Protein AF-A0A6A6AVE8-F1 (afdb_monomer)

Organism: NCBI:txid1176127

Foldseek 3Di:
DVVLVLCQPQQCPPDPDPPPDDSDDDDPVRVVVVVPDDPLFDPPPPDDPVVRVVVSCVVVVVVQAQFKWKWWPVPVQRDTQPPPRDRYVQVVQVSVVHHRPDCVLVSCQSNVAADVNTMGMDSDDDDSVRD

pLDDT: mean 78.28, std 12.57, range [53.81, 93.38]

Nearest PDB structures (foldseek):
  6i9r-assembly1_I  TM=2.071E-01  e=6.201E+00  Homo sapiens

Solvent-accessible surface area (backbone atoms only — not comparable to full-atom values): 8162 Å² total; per-residue (Å²): 107,71,63,48,56,49,46,51,62,64,70,56,70,81,57,90,65,88,72,93,70,75,72,70,74,80,52,70,71,56,53,52,56,60,72,68,48,80,69,89,59,73,84,84,71,77,66,56,70,69,55,49,52,48,53,42,39,52,75,74,42,71,77,74,55,49,52,36,35,40,29,31,62,80,43,94,80,54,41,68,41,90,76,52,68,19,66,34,65,43,59,50,27,48,78,71,78,39,62,69,79,64,61,58,65,64,54,30,42,76,65,73,44,48,52,95,78,36,37,39,49,32,78,57,88,78,58,92,89,75,119

Secondary structure (DSSP, 8-state):
-HHHHHIIIIISTT--S--SS---PPPHHHHHHHHTSPPSS-GGG---HHHHHHHHHHHTTTTS---BEEEESSSTT-PBPTTPSBSSHHHHHHHTTPPTT-SHHHHHHHHTPPBTTTEEEESSPPPTT--

Radius of gyration: 18.9 Å; Cα contacts (8 Å, |Δi|>4): 134; chains: 1; bounding box: 41×34×49 Å

Structure (mmCIF, N/CA/C/O backbone):
data_AF-A0A6A6AVE8-F1
#
_entry.id   AF-A0A6A6AVE8-F1
#
loop_
_atom_site.group_PDB
_atom_site.id
_atom_site.type_symbol
_atom_site.label_atom_id
_atom_site.label_alt_id
_atom_site.label_comp_id
_atom_site.label_asym_id
_atom_site.label_entity_id
_atom_site.label_seq_id
_atom_site.pdbx_PDB_ins_code
_atom_site.Cartn_x
_atom_site.Cartn_y
_atom_site.Cartn_z
_atom_site.occupancy
_atom_site.B_iso_or_equiv
_atom_site.auth_seq_id
_atom_site.auth_comp_id
_atom_site.auth_asym_id
_atom_site.auth_atom_id
_atom_site.pdbx_PDB_model_num
ATOM 1 N N . MET A 1 1 ? 4.176 15.157 -8.738 1.00 53.81 1 MET A N 1
ATOM 2 C CA . MET A 1 1 ? 4.100 14.565 -10.095 1.00 53.81 1 MET A CA 1
ATOM 3 C C . MET A 1 1 ? 3.479 13.162 -10.095 1.00 53.81 1 MET A C 1
ATOM 5 O O . MET A 1 1 ? 2.294 13.073 -10.373 1.00 53.81 1 MET A O 1
ATOM 9 N N . VAL A 1 2 ? 4.178 12.090 -9.677 1.00 55.00 2 VAL A N 1
ATOM 10 C CA . VAL A 1 2 ? 3.573 10.739 -9.493 1.00 55.00 2 VAL A CA 1
ATOM 11 C C . VAL A 1 2 ? 2.396 10.775 -8.511 1.00 55.00 2 VAL A C 1
ATOM 13 O O . VAL A 1 2 ? 1.378 10.119 -8.716 1.00 55.00 2 VAL A O 1
ATOM 16 N N . LEU A 1 3 ? 2.507 11.624 -7.483 1.00 55.88 3 LEU A N 1
ATOM 17 C CA . LEU A 1 3 ? 1.434 11.875 -6.526 1.00 55.88 3 LEU A CA 1
ATOM 18 C C . LEU A 1 3 ? 0.148 12.394 -7.195 1.00 55.88 3 LEU A C 1
ATOM 20 O O . LEU A 1 3 ? -0.922 11.957 -6.808 1.00 55.88 3 LEU A O 1
ATOM 24 N N . HIS A 1 4 ? 0.227 13.267 -8.210 1.00 60.12 4 HIS A N 1
ATOM 25 C CA . HIS A 1 4 ? -0.965 13.831 -8.871 1.00 60.12 4 HIS A CA 1
ATOM 26 C C . HIS A 1 4 ? -1.700 12.769 -9.693 1.00 60.12 4 HIS A C 1
ATOM 28 O O . HIS A 1 4 ? -2.920 12.659 -9.599 1.00 60.12 4 HIS A O 1
ATOM 34 N N . ILE A 1 5 ? -0.953 11.928 -10.419 1.00 62.34 5 ILE A N 1
ATOM 35 C CA . ILE A 1 5 ? -1.521 10.792 -11.157 1.00 62.34 5 ILE A CA 1
ATOM 36 C C . ILE A 1 5 ? -2.178 9.810 -10.179 1.00 62.34 5 ILE A C 1
ATOM 38 O O . ILE A 1 5 ? -3.340 9.457 -10.357 1.00 62.34 5 ILE A O 1
ATOM 42 N N . SER A 1 6 ? -1.475 9.431 -9.104 1.00 61.38 6 SER A N 1
ATOM 43 C CA . SER A 1 6 ? -2.004 8.525 -8.073 1.00 61.38 6 SER A CA 1
ATOM 44 C C . SER A 1 6 ? -3.256 9.083 -7.383 1.00 61.38 6 SER A C 1
ATOM 46 O O . SER A 1 6 ? -4.237 8.360 -7.193 1.00 61.38 6 SER A O 1
ATOM 48 N N . LEU A 1 7 ? -3.260 10.377 -7.044 1.00 61.06 7 LEU A N 1
ATOM 49 C CA . LEU A 1 7 ? -4.414 11.056 -6.452 1.00 61.06 7 LEU A CA 1
ATOM 50 C C . LEU A 1 7 ? -5.612 11.041 -7.409 1.00 61.06 7 LEU A C 1
ATOM 52 O O . LEU A 1 7 ? -6.712 10.686 -6.988 1.00 61.06 7 LEU A O 1
ATOM 56 N N . GLY A 1 8 ? -5.395 11.339 -8.692 1.00 61.44 8 GLY A N 1
ATOM 57 C CA . GLY A 1 8 ? -6.431 11.278 -9.722 1.00 61.44 8 GLY A CA 1
ATOM 58 C C . GLY A 1 8 ? -7.035 9.881 -9.895 1.00 61.44 8 GLY A C 1
ATOM 59 O O . GLY A 1 8 ? -8.254 9.744 -9.970 1.00 61.44 8 GLY A O 1
ATOM 60 N N . THR A 1 9 ? -6.209 8.829 -9.905 1.00 63.69 9 THR A N 1
ATOM 61 C CA . THR A 1 9 ? -6.669 7.457 -10.182 1.00 63.69 9 THR A CA 1
ATOM 62 C C . THR A 1 9 ? -7.215 6.708 -8.969 1.00 63.69 9 THR A C 1
ATOM 64 O O . THR A 1 9 ? -8.079 5.850 -9.144 1.00 63.69 9 THR A O 1
ATOM 67 N N . ASN A 1 10 ? -6.715 6.973 -7.756 1.00 60.62 10 ASN A N 1
ATOM 68 C CA . ASN A 1 10 ? -7.048 6.179 -6.564 1.00 60.62 10 ASN A CA 1
ATOM 69 C C . ASN A 1 10 ? -8.002 6.896 -5.601 1.00 60.62 10 ASN A C 1
ATOM 71 O O . ASN A 1 10 ? -8.882 6.250 -5.033 1.00 60.62 10 ASN A O 1
ATOM 75 N N . LYS A 1 11 ? -7.870 8.218 -5.427 1.00 57.66 11 LYS A N 1
ATOM 76 C CA . LYS A 1 11 ? -8.624 8.967 -4.404 1.00 57.66 11 LYS A CA 1
ATOM 77 C C . LYS A 1 11 ? -10.070 9.249 -4.817 1.00 57.66 11 LYS A C 1
ATOM 79 O O . LYS A 1 11 ? -10.959 9.238 -3.970 1.00 57.66 11 LYS A O 1
ATOM 84 N N . TYR A 1 12 ? -10.310 9.450 -6.113 1.00 60.78 12 TYR A N 1
ATOM 85 C CA . TYR A 1 12 ? -11.604 9.899 -6.645 1.00 60.78 12 TYR A CA 1
ATOM 86 C C . TYR A 1 12 ? -12.382 8.826 -7.418 1.00 60.78 12 TYR A C 1
ATOM 88 O O . TYR A 1 12 ? -13.513 9.047 -7.833 1.00 60.78 12 TYR A O 1
ATOM 96 N N . ARG A 1 13 ? -11.819 7.622 -7.571 1.00 56.88 13 ARG A N 1
ATOM 97 C CA . ARG A 1 13 ? -12.434 6.528 -8.346 1.00 56.88 13 ARG A CA 1
ATOM 98 C C . ARG A 1 13 ? -13.718 5.959 -7.730 1.00 56.88 13 ARG A C 1
ATOM 100 O O . ARG A 1 13 ? -14.486 5.313 -8.432 1.00 56.88 13 ARG A O 1
ATOM 107 N N . TYR A 1 14 ? -13.947 6.190 -6.437 1.00 55.03 14 TYR A N 1
ATOM 108 C CA . TYR A 1 14 ? -15.088 5.650 -5.683 1.00 55.03 14 TYR A CA 1
ATOM 109 C C . TYR A 1 14 ? -15.917 6.734 -4.974 1.00 55.03 14 TYR A C 1
ATOM 111 O O . TYR A 1 14 ? -16.646 6.429 -4.032 1.00 55.03 14 TYR A O 1
ATOM 119 N N . THR A 1 15 ? -15.789 8.006 -5.362 1.00 58.69 15 THR A N 1
ATOM 120 C CA . THR A 1 15 ? -16.576 9.090 -4.757 1.00 58.69 15 THR A CA 1
ATOM 121 C C . THR A 1 15 ? -17.910 9.244 -5.486 1.00 58.69 15 THR A C 1
ATOM 123 O O . THR A 1 15 ? -17.924 9.475 -6.690 1.00 58.69 15 THR A O 1
ATOM 126 N N . SER A 1 16 ? -19.029 9.132 -4.764 1.00 55.34 16 SER A N 1
ATOM 127 C CA . SER A 1 16 ? -20.387 9.341 -5.300 1.00 55.34 16 SER A CA 1
ATOM 128 C C . SER A 1 16 ? -20.784 10.818 -5.397 1.00 55.34 16 SER A C 1
ATOM 130 O O . SER A 1 16 ? -21.780 11.157 -6.030 1.00 55.34 16 SER A O 1
ATOM 132 N N . THR A 1 17 ? -20.022 11.704 -4.759 1.00 57.81 17 THR A N 1
ATOM 133 C CA . THR A 1 17 ? -20.236 13.150 -4.783 1.00 57.81 17 THR A CA 1
ATOM 134 C C . THR A 1 17 ? -19.621 13.729 -6.056 1.00 57.81 17 THR A C 1
ATOM 136 O O . THR A 1 17 ? -18.450 13.472 -6.335 1.00 57.81 17 THR A O 1
ATOM 139 N N . LYS A 1 18 ? -20.379 14.513 -6.835 1.00 56.16 18 LYS A N 1
ATOM 140 C CA . LYS A 1 18 ? -19.830 15.285 -7.962 1.00 56.16 18 LYS A CA 1
ATOM 141 C C . LYS A 1 18 ? -18.789 16.265 -7.419 1.00 56.16 18 LYS A C 1
ATOM 143 O O . LYS A 1 18 ? -19.142 17.227 -6.747 1.00 56.16 18 LYS A O 1
ATOM 148 N N . ILE A 1 19 ? -17.513 16.005 -7.684 1.00 60.00 19 ILE A N 1
ATOM 149 C CA . ILE A 1 19 ? -16.431 16.927 -7.337 1.00 60.00 19 ILE A CA 1
ATOM 150 C C . ILE A 1 19 ? -16.295 17.902 -8.502 1.00 60.00 19 ILE A C 1
ATOM 152 O O . ILE A 1 19 ? -15.668 17.606 -9.519 1.00 60.00 19 ILE A O 1
ATOM 156 N N . GLU A 1 20 ? -16.936 19.057 -8.363 1.00 55.53 20 GLU A N 1
ATOM 157 C CA . GLU A 1 20 ? -16.709 20.220 -9.216 1.00 55.53 20 GLU A CA 1
ATOM 158 C C . GLU A 1 20 ? -15.352 20.830 -8.855 1.00 55.53 20 GLU A C 1
ATOM 160 O O . GLU A 1 20 ? -15.259 21.718 -8.021 1.00 55.53 20 GLU A O 1
ATOM 165 N N . ASN A 1 21 ? -14.286 20.234 -9.388 1.00 55.66 21 ASN A N 1
ATOM 166 C CA . ASN A 1 21 ? -13.012 20.847 -9.768 1.00 55.66 21 ASN A CA 1
ATOM 167 C C . ASN A 1 21 ? -12.058 19.710 -10.128 1.00 55.66 21 ASN A C 1
ATOM 169 O O . ASN A 1 21 ? -11.687 18.869 -9.309 1.00 55.66 21 ASN A O 1
ATOM 173 N N . LYS A 1 22 ? -11.796 19.649 -11.432 1.00 58.22 22 LYS A N 1
ATOM 174 C CA . LYS A 1 22 ? -11.176 18.550 -12.160 1.00 58.22 22 LYS A CA 1
ATOM 175 C C . LYS A 1 22 ? -9.838 18.164 -11.549 1.00 58.22 22 LYS A C 1
ATOM 177 O O . LYS A 1 22 ? -9.012 19.015 -11.250 1.00 58.22 22 LYS A O 1
ATOM 182 N N . ILE A 1 23 ? -9.623 16.855 -11.478 1.00 61.06 23 ILE A N 1
ATOM 183 C CA . ILE A 1 23 ? -8.302 16.232 -11.421 1.00 61.06 23 ILE A CA 1
ATOM 184 C C . ILE A 1 23 ? -7.376 17.009 -12.367 1.00 61.06 23 ILE A C 1
ATOM 186 O O . ILE A 1 23 ? -7.600 17.012 -13.579 1.00 61.06 23 ILE A O 1
ATOM 190 N N . GLU A 1 24 ? -6.382 17.701 -11.815 1.00 66.19 24 GLU A N 1
ATOM 191 C CA . GLU A 1 24 ? -5.382 18.392 -12.621 1.00 66.19 24 GLU A CA 1
ATOM 192 C C . GLU A 1 24 ? -4.571 17.339 -13.374 1.00 66.19 24 GLU A C 1
ATOM 194 O O . GLU A 1 24 ? -3.882 16.505 -12.775 1.00 66.19 24 GLU A O 1
ATOM 199 N N . LEU A 1 25 ? -4.694 17.345 -14.701 1.00 68.25 25 LEU A N 1
ATOM 200 C CA . LEU A 1 25 ? -3.859 16.509 -15.547 1.00 68.25 25 LEU A CA 1
ATOM 201 C C . LEU A 1 25 ? -2.398 16.965 -15.405 1.00 68.25 25 LEU A C 1
ATOM 203 O O . LEU A 1 25 ? -2.135 18.163 -15.272 1.00 68.25 25 LEU A O 1
ATOM 207 N N . PRO A 1 26 ? -1.433 16.033 -15.416 1.00 72.75 26 PRO A N 1
ATOM 208 C CA . PRO A 1 26 ? -0.024 16.400 -15.390 1.00 72.75 26 PRO A CA 1
ATOM 209 C C . PRO A 1 26 ? 0.331 17.242 -16.624 1.00 72.75 26 PRO A C 1
ATOM 211 O O . PRO A 1 26 ? -0.148 16.969 -17.723 1.00 72.75 26 PRO A O 1
ATOM 214 N N . SER A 1 27 ? 1.188 18.251 -16.444 1.00 81.69 27 SER A N 1
ATOM 215 C CA . SER A 1 27 ? 1.705 19.064 -17.550 1.00 81.69 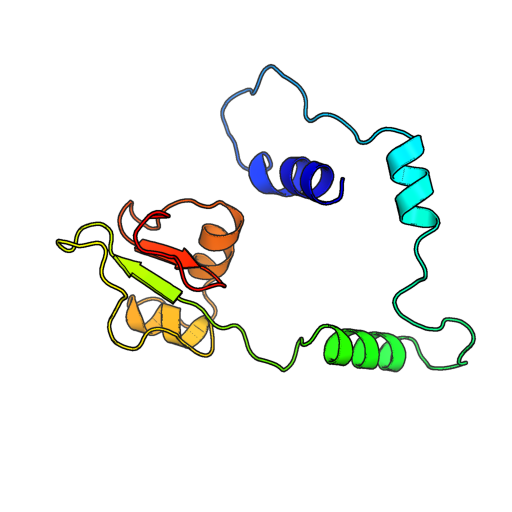27 SER A CA 1
ATOM 216 C C . SER A 1 27 ? 2.568 18.235 -18.508 1.00 81.69 27 SER A C 1
ATOM 218 O O . SER A 1 27 ? 3.181 17.247 -18.098 1.00 81.69 27 SER A O 1
ATOM 220 N N . GLU A 1 28 ? 2.684 18.659 -19.768 1.00 84.00 28 GLU A N 1
ATOM 221 C CA . GLU A 1 28 ? 3.543 17.982 -20.756 1.00 84.00 28 GLU A CA 1
ATOM 222 C C . GLU A 1 28 ? 5.005 17.893 -20.295 1.00 84.00 28 GLU A C 1
ATOM 224 O O . GLU A 1 28 ? 5.631 16.843 -20.416 1.00 84.00 28 GLU A O 1
ATOM 229 N N . ASP A 1 29 ? 5.526 18.948 -19.662 1.00 86.44 29 ASP A N 1
ATOM 230 C CA . ASP A 1 29 ? 6.872 18.958 -19.072 1.00 86.44 29 ASP A CA 1
ATOM 231 C C . ASP A 1 29 ? 7.045 17.869 -17.995 1.00 86.44 29 ASP A C 1
ATOM 233 O O . ASP A 1 29 ? 8.074 17.196 -17.917 1.00 86.44 29 ASP A O 1
ATOM 237 N N . SER A 1 30 ? 6.002 17.622 -17.197 1.00 79.00 30 SER A N 1
ATOM 238 C CA . SER A 1 30 ? 6.002 16.541 -16.207 1.00 79.00 30 SER A CA 1
ATOM 239 C C . SER A 1 30 ? 6.043 15.158 -16.864 1.00 79.00 30 SER A C 1
ATOM 241 O O . SER A 1 30 ? 6.747 14.267 -16.390 1.00 79.00 30 SER A O 1
ATOM 243 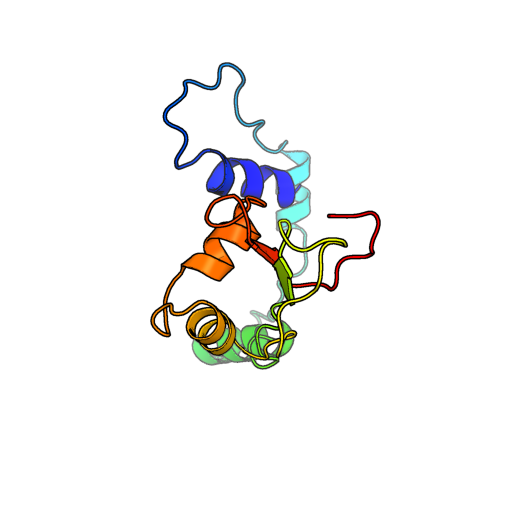N N . ILE A 1 31 ? 5.305 14.970 -17.959 1.00 82.38 31 ILE A N 1
ATOM 244 C CA . ILE A 1 31 ? 5.279 13.704 -18.702 1.00 82.38 31 ILE A CA 1
ATOM 245 C C . ILE A 1 31 ? 6.648 13.440 -19.336 1.00 82.38 31 ILE A C 1
ATOM 247 O O . ILE A 1 31 ? 7.198 12.353 -19.172 1.00 82.38 31 ILE A O 1
ATOM 251 N N . SER A 1 32 ? 7.239 14.444 -19.983 1.00 87.00 32 SER A N 1
ATOM 252 C CA . SER A 1 32 ? 8.565 14.340 -20.600 1.00 87.00 32 SER A CA 1
ATOM 253 C C . SER A 1 32 ? 9.648 14.000 -19.576 1.00 87.00 32 SER A C 1
ATOM 255 O O . SER A 1 32 ? 10.463 13.110 -19.811 1.00 87.00 32 SER A O 1
ATOM 257 N N . LYS A 1 33 ? 9.610 14.627 -18.392 1.00 88.06 33 LYS A N 1
ATOM 258 C CA . LYS A 1 33 ? 10.514 14.292 -17.278 1.00 88.06 33 LYS A CA 1
ATOM 259 C C . LYS A 1 33 ? 10.361 12.848 -16.809 1.00 88.06 33 LYS A C 1
ATOM 261 O O . LYS A 1 33 ? 11.365 12.216 -16.504 1.00 88.06 33 LYS A O 1
ATOM 266 N N . LEU A 1 34 ? 9.136 12.318 -16.758 1.00 81.44 34 LEU A N 1
ATOM 267 C CA . LEU A 1 34 ? 8.882 10.921 -16.390 1.00 81.44 34 LEU A CA 1
ATOM 268 C C . LEU A 1 34 ? 9.468 9.952 -17.425 1.00 81.44 34 LEU A C 1
ATOM 270 O O . LEU A 1 34 ? 10.085 8.962 -17.046 1.00 81.44 34 LEU A O 1
ATOM 274 N N . LEU A 1 35 ? 9.278 10.239 -18.713 1.00 84.62 35 LEU A N 1
ATOM 275 C CA . LEU A 1 35 ? 9.775 9.400 -19.808 1.00 84.62 35 LEU A CA 1
ATOM 276 C C . LEU A 1 35 ? 11.302 9.452 -19.950 1.00 84.62 35 LEU A C 1
ATOM 278 O O . LEU A 1 35 ? 11.896 8.494 -20.433 1.00 84.62 35 LEU A O 1
ATOM 282 N N . ALA A 1 36 ? 11.932 10.539 -19.504 1.00 87.25 36 ALA A N 1
ATOM 283 C CA . ALA A 1 36 ? 13.384 10.684 -19.473 1.00 87.25 36 ALA A CA 1
ATOM 284 C C . ALA A 1 36 ? 14.058 9.955 -18.294 1.00 87.25 36 ALA A C 1
ATOM 286 O O . ALA A 1 36 ? 15.286 9.870 -18.254 1.00 87.25 36 ALA A O 1
ATOM 287 N N . LEU A 1 37 ? 13.295 9.444 -17.318 1.00 85.62 37 LEU A N 1
ATOM 288 C CA . LEU A 1 37 ? 13.869 8.665 -16.222 1.00 85.62 37 LEU A CA 1
ATOM 289 C C . LEU A 1 37 ? 14.460 7.361 -16.754 1.00 85.62 37 LEU A C 1
ATOM 291 O O . LEU A 1 37 ? 13.849 6.668 -17.568 1.00 85.62 37 LEU A O 1
ATOM 295 N N . ALA A 1 38 ? 15.633 6.999 -16.233 1.00 83.44 38 ALA A N 1
ATOM 296 C CA . ALA A 1 38 ? 16.241 5.719 -16.549 1.00 83.44 38 ALA A CA 1
ATOM 297 C C . ALA A 1 38 ? 15.280 4.578 -16.162 1.00 83.44 38 ALA A C 1
ATOM 299 O O . ALA A 1 38 ? 14.755 4.572 -15.038 1.00 83.44 38 ALA A O 1
ATOM 300 N N . PRO A 1 39 ? 15.030 3.615 -17.067 1.00 78.44 39 PRO A N 1
ATOM 301 C CA . PRO A 1 39 ? 14.186 2.481 -16.750 1.00 78.44 39 PRO A CA 1
ATOM 302 C C . PRO A 1 39 ? 14.818 1.688 -15.597 1.00 78.44 39 PRO A C 1
ATOM 304 O O . PRO A 1 39 ? 16.038 1.538 -15.532 1.00 78.44 39 PRO A O 1
ATOM 307 N N . PRO A 1 40 ? 14.011 1.137 -14.680 1.00 76.31 40 PRO A N 1
ATOM 308 C CA . PRO A 1 40 ? 14.523 0.415 -13.518 1.00 76.31 40 PRO A CA 1
ATOM 309 C C . PRO A 1 40 ? 15.024 -1.003 -13.857 1.00 76.31 40 PRO A C 1
ATOM 311 O O . PRO A 1 40 ? 15.317 -1.787 -12.954 1.00 76.31 40 PRO A O 1
ATOM 314 N N . PHE A 1 41 ? 15.076 -1.347 -15.144 1.00 78.75 41 PHE A N 1
ATOM 315 C CA . PHE A 1 41 ? 15.575 -2.602 -15.689 1.00 78.75 41 PHE A CA 1
ATOM 316 C C . PHE A 1 41 ? 16.347 -2.323 -16.981 1.00 78.75 41 PHE A C 1
ATOM 318 O O . PHE A 1 41 ? 15.986 -1.432 -17.751 1.00 78.75 41 PHE A O 1
ATOM 325 N N . ASP A 1 42 ? 17.399 -3.102 -17.219 1.00 81.69 42 ASP A N 1
ATOM 326 C CA . ASP A 1 42 ? 18.188 -3.008 -18.441 1.00 81.69 42 ASP A CA 1
ATOM 327 C C . ASP A 1 42 ? 17.534 -3.832 -19.555 1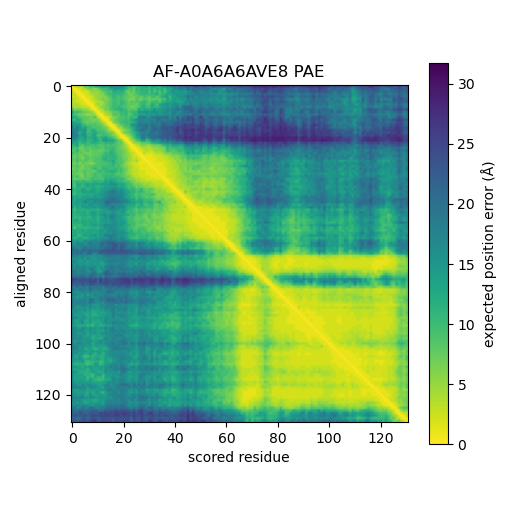.00 81.69 42 ASP A C 1
ATOM 329 O O . ASP A 1 42 ? 17.524 -5.064 -19.529 1.00 81.69 42 ASP A O 1
ATOM 333 N N . ILE A 1 43 ? 16.990 -3.129 -20.545 1.00 76.69 43 ILE A N 1
ATOM 334 C CA . ILE A 1 43 ? 16.306 -3.715 -21.703 1.00 76.69 43 ILE A CA 1
ATOM 335 C C . ILE A 1 43 ? 17.316 -4.351 -22.671 1.00 76.69 43 ILE A C 1
ATOM 337 O O . ILE A 1 43 ? 16.967 -5.244 -23.439 1.00 76.69 43 ILE A O 1
ATOM 341 N N . THR A 1 44 ? 18.581 -3.929 -22.615 1.00 84.06 44 THR A N 1
ATOM 342 C CA . THR A 1 44 ? 19.656 -4.414 -23.491 1.00 84.06 44 THR A CA 1
ATOM 343 C C . THR A 1 44 ? 20.373 -5.650 -22.948 1.00 84.06 44 THR A C 1
ATOM 345 O O . THR A 1 44 ? 21.135 -6.284 -23.671 1.00 84.06 44 THR A O 1
ATOM 348 N N . SER A 1 45 ? 20.062 -6.054 -21.713 1.00 80.69 45 SER A N 1
ATOM 349 C CA . SER A 1 45 ? 20.661 -7.210 -21.030 1.00 80.69 45 SER A CA 1
ATOM 350 C C . SER A 1 45 ? 20.396 -8.572 -21.692 1.00 80.69 45 SER A C 1
ATOM 352 O O . SER A 1 45 ? 21.010 -9.565 -21.307 1.00 80.69 45 SER A O 1
ATOM 354 N N . GLY A 1 46 ? 19.466 -8.653 -22.653 1.00 85.62 46 GLY A N 1
ATOM 355 C CA . GLY A 1 46 ? 19.093 -9.903 -23.328 1.00 85.62 46 GLY A CA 1
ATOM 356 C C . GLY A 1 46 ? 18.324 -10.899 -22.448 1.00 85.62 46 GLY A C 1
ATOM 357 O O . GLY A 1 46 ? 18.061 -12.021 -22.879 1.00 85.62 46 GLY A O 1
ATOM 358 N N . LEU A 1 47 ? 17.954 -10.509 -21.224 1.00 85.31 47 LEU A N 1
ATOM 359 C CA . LEU A 1 47 ? 17.178 -11.339 -20.306 1.00 85.31 47 LEU A CA 1
ATOM 360 C C . LEU A 1 47 ? 15.714 -11.453 -20.748 1.00 85.31 47 LEU A C 1
ATOM 362 O O . LEU A 1 47 ? 15.121 -10.512 -21.280 1.00 85.31 47 LEU A O 1
ATOM 366 N N . ALA A 1 48 ? 15.100 -12.603 -20.465 1.00 89.50 48 ALA A N 1
ATOM 367 C CA . ALA A 1 48 ? 13.675 -12.792 -20.692 1.00 89.50 48 ALA A CA 1
ATOM 368 C C . ALA A 1 48 ? 12.848 -11.858 -19.792 1.00 89.50 48 ALA A C 1
ATOM 370 O O . ALA A 1 48 ? 13.237 -1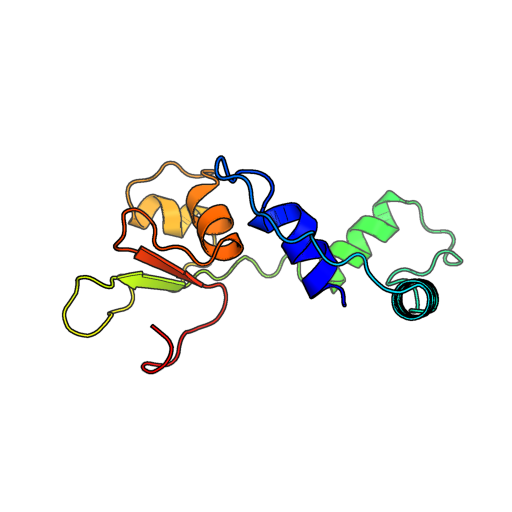1.526 -18.669 1.00 89.50 48 ALA A O 1
ATOM 371 N N . HIS A 1 49 ? 11.650 -11.490 -20.255 1.00 86.00 49 HIS A N 1
ATOM 372 C CA . HIS A 1 49 ? 10.738 -10.602 -19.523 1.00 86.00 49 HIS A CA 1
ATOM 373 C C . HIS A 1 49 ? 10.518 -11.037 -18.062 1.00 86.00 49 HIS A C 1
ATOM 375 O O . HIS A 1 49 ? 10.541 -10.207 -17.154 1.00 86.00 49 HIS A O 1
ATOM 381 N N . PHE A 1 50 ? 10.355 -12.341 -17.820 1.00 87.62 50 PHE A N 1
ATOM 382 C CA . PHE A 1 50 ? 10.155 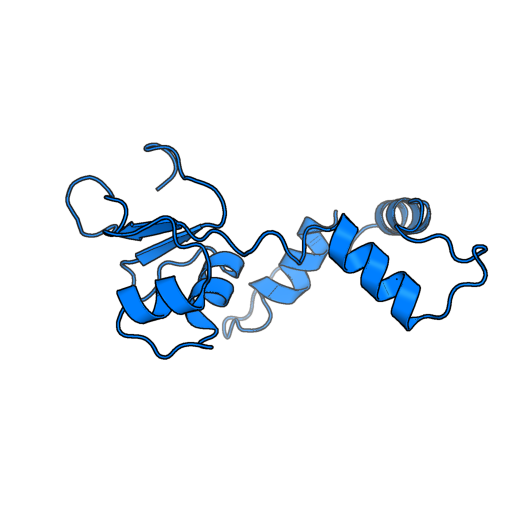-12.893 -16.477 1.00 87.62 50 PHE A CA 1
ATOM 383 C C . PHE A 1 50 ? 11.323 -12.605 -15.526 1.00 87.62 50 PHE A C 1
ATOM 385 O O . PHE A 1 50 ? 11.099 -12.279 -14.357 1.00 87.62 50 PHE A O 1
ATOM 392 N N . ASP A 1 51 ? 12.556 -12.687 -16.018 1.00 88.00 51 ASP A N 1
ATOM 393 C CA . ASP A 1 51 ? 13.754 -12.466 -15.212 1.00 88.00 51 ASP A CA 1
ATOM 394 C C . ASP A 1 51 ? 13.943 -10.985 -14.895 1.00 88.00 51 ASP A C 1
ATOM 396 O O . ASP A 1 51 ? 14.226 -10.636 -13.746 1.00 88.00 51 ASP A O 1
ATOM 400 N N . LEU A 1 52 ? 13.670 -10.109 -15.866 1.00 86.31 52 LEU A N 1
ATOM 401 C CA . LEU A 1 52 ? 13.653 -8.659 -15.658 1.00 86.31 52 LEU A CA 1
ATOM 402 C C . LEU A 1 52 ? 12.622 -8.259 -14.592 1.00 86.31 52 LEU A C 1
ATOM 404 O O . LEU A 1 52 ? 12.939 -7.522 -13.656 1.00 86.31 52 LEU A O 1
ATOM 408 N N . VAL A 1 53 ? 11.402 -8.803 -14.670 1.00 84.81 53 VAL A N 1
ATOM 409 C CA . VAL A 1 53 ? 10.343 -8.563 -13.674 1.00 84.81 53 VAL A CA 1
ATOM 410 C C . VAL A 1 53 ? 10.746 -9.087 -12.295 1.00 84.81 53 VAL A C 1
ATOM 412 O O . VAL A 1 53 ? 10.505 -8.426 -11.276 1.00 84.81 53 VAL A O 1
ATOM 415 N N . ARG A 1 54 ? 11.385 -10.259 -12.232 1.00 83.75 54 ARG A N 1
ATOM 416 C CA . ARG A 1 54 ? 11.865 -10.848 -10.979 1.00 83.75 54 ARG A CA 1
ATOM 417 C C . ARG A 1 54 ? 12.954 -9.990 -10.336 1.00 83.75 54 ARG A C 1
ATOM 419 O O . ARG A 1 54 ? 12.853 -9.707 -9.142 1.00 83.75 54 ARG A O 1
ATOM 426 N N . GLN A 1 55 ? 13.957 -9.559 -11.101 1.00 84.69 55 GLN A N 1
ATOM 427 C CA . GLN A 1 55 ? 15.020 -8.671 -10.619 1.00 84.69 55 GLN A CA 1
ATOM 428 C C . GLN A 1 55 ? 14.451 -7.340 -10.131 1.00 84.69 55 GLN A C 1
ATOM 430 O O . GLN A 1 55 ? 14.737 -6.926 -9.009 1.00 84.69 55 GLN A O 1
ATOM 435 N N . PHE A 1 56 ? 13.563 -6.725 -10.914 1.00 84.06 56 PHE A N 1
ATOM 436 C CA . PHE A 1 56 ? 12.873 -5.501 -10.517 1.00 84.06 56 PHE A CA 1
ATOM 437 C C . PHE A 1 56 ? 12.115 -5.671 -9.193 1.00 84.06 56 PHE A C 1
ATOM 439 O O . PHE A 1 56 ? 12.237 -4.846 -8.289 1.00 84.06 56 PHE A O 1
ATOM 446 N N . THR A 1 57 ? 11.371 -6.768 -9.038 1.00 78.62 57 THR A N 1
ATOM 447 C CA . THR A 1 57 ? 10.610 -7.061 -7.813 1.00 78.62 57 THR A CA 1
ATOM 448 C C . THR A 1 57 ? 11.523 -7.209 -6.597 1.00 78.62 57 THR A C 1
ATOM 450 O O . THR A 1 57 ? 11.194 -6.720 -5.515 1.00 78.62 57 THR A O 1
ATOM 453 N N . ILE A 1 58 ? 12.676 -7.862 -6.759 1.00 78.50 58 ILE A N 1
ATOM 454 C CA . ILE A 1 58 ? 13.671 -8.017 -5.692 1.00 78.50 58 ILE A CA 1
ATOM 455 C C . ILE A 1 58 ? 14.286 -6.658 -5.336 1.00 78.50 58 ILE A C 1
ATOM 457 O O . ILE A 1 58 ? 14.291 -6.299 -4.159 1.00 78.50 58 ILE A O 1
ATOM 461 N N . ASN A 1 59 ? 14.715 -5.880 -6.333 1.00 79.81 59 ASN A N 1
ATOM 462 C CA . ASN A 1 59 ? 15.333 -4.562 -6.147 1.00 79.81 59 ASN A CA 1
ATOM 463 C C . ASN A 1 59 ? 14.374 -3.558 -5.496 1.00 79.81 59 ASN A C 1
ATOM 465 O O . ASN A 1 59 ? 14.767 -2.800 -4.614 1.00 79.81 59 ASN A O 1
ATOM 469 N N . LYS A 1 60 ? 13.086 -3.612 -5.856 1.00 76.56 60 LYS A N 1
ATOM 470 C CA . LYS A 1 60 ? 12.016 -2.828 -5.220 1.00 76.56 60 LYS A CA 1
ATOM 471 C C . LYS A 1 60 ? 11.735 -3.262 -3.771 1.00 76.56 60 LYS A C 1
ATOM 473 O O . LYS A 1 60 ? 10.958 -2.621 -3.071 1.00 76.56 60 LYS A O 1
ATOM 478 N N . GLY A 1 61 ? 12.334 -4.356 -3.300 1.00 69.31 61 GLY A N 1
ATOM 479 C CA . GLY A 1 61 ? 12.101 -4.882 -1.960 1.00 69.31 61 GLY A CA 1
ATOM 480 C C . GLY A 1 61 ? 10.787 -5.651 -1.825 1.00 69.31 61 GLY A C 1
ATOM 481 O O . GLY A 1 61 ? 10.296 -5.807 -0.714 1.00 69.31 61 GLY A O 1
ATOM 482 N N . GLY A 1 62 ? 10.228 -6.192 -2.913 1.00 63.97 62 GLY A N 1
ATOM 483 C CA . GLY A 1 62 ? 8.976 -6.964 -2.886 1.00 63.97 62 GLY A CA 1
ATOM 484 C C . GLY A 1 62 ? 9.009 -8.204 -1.979 1.00 63.97 62 GLY A C 1
ATOM 485 O O . GLY A 1 62 ? 7.960 -8.726 -1.616 1.00 63.97 62 GLY A O 1
ATOM 486 N N . ARG A 1 63 ? 10.205 -8.660 -1.577 1.00 62.94 63 ARG A N 1
ATOM 487 C CA . ARG A 1 63 ? 10.416 -9.751 -0.609 1.00 62.94 63 ARG A CA 1
ATOM 488 C C . ARG A 1 63 ? 10.664 -9.292 0.833 1.00 62.94 63 ARG A C 1
ATOM 490 O O . ARG A 1 63 ? 10.720 -10.147 1.706 1.00 62.94 63 ARG A O 1
ATOM 497 N N . LYS A 1 64 ? 10.802 -7.987 1.107 1.00 62.44 64 LYS A N 1
ATOM 498 C CA . LYS A 1 64 ? 11.067 -7.464 2.466 1.00 62.44 64 LYS A CA 1
ATOM 499 C C . LYS A 1 64 ? 9.864 -7.568 3.417 1.00 62.44 64 LYS A C 1
ATOM 501 O O . LYS A 1 64 ? 9.990 -7.216 4.583 1.00 62.44 64 LYS A O 1
ATOM 506 N N . GLY A 1 65 ? 8.732 -8.100 2.953 1.00 62.84 65 GLY A N 1
ATOM 507 C CA . GLY A 1 65 ? 7.489 -8.123 3.719 1.00 62.84 65 GLY A CA 1
ATOM 508 C C . GLY A 1 65 ? 6.861 -6.731 3.794 1.00 62.84 65 GLY A C 1
ATOM 509 O O . GLY A 1 65 ? 7.515 -5.716 3.559 1.00 62.84 65 GLY A O 1
ATOM 510 N N . PHE A 1 66 ? 5.563 -6.685 4.075 1.00 70.94 66 PHE A N 1
ATOM 511 C CA . PHE A 1 66 ? 4.873 -5.426 4.334 1.00 70.94 66 PHE A CA 1
ATOM 512 C C . PHE A 1 66 ? 4.801 -5.254 5.841 1.00 70.94 66 PHE A C 1
ATOM 514 O O . PHE A 1 66 ? 4.068 -5.992 6.498 1.00 70.94 66 PHE A O 1
ATOM 521 N N . ILE A 1 67 ? 5.556 -4.296 6.374 1.00 86.38 67 ILE A N 1
ATOM 522 C CA . ILE A 1 67 ? 5.386 -3.882 7.762 1.00 86.38 67 ILE A CA 1
ATOM 523 C C . ILE A 1 67 ? 4.111 -3.045 7.826 1.00 86.38 67 ILE A C 1
ATOM 525 O O . ILE A 1 67 ? 3.939 -2.117 7.034 1.00 86.38 67 ILE A O 1
ATOM 529 N N . VAL A 1 68 ? 3.205 -3.396 8.734 1.00 90.25 68 VAL A N 1
ATOM 530 C CA . VAL A 1 68 ? 2.030 -2.581 9.032 1.00 90.25 68 VAL A CA 1
ATOM 531 C C . VAL A 1 68 ? 1.987 -2.246 10.510 1.00 90.25 68 VAL A C 1
ATOM 533 O O . VAL A 1 68 ? 2.025 -3.128 11.366 1.00 90.25 68 VAL A O 1
ATOM 536 N N . TYR A 1 69 ? 1.861 -0.953 10.764 1.00 92.25 69 TYR A N 1
ATOM 537 C CA . TYR A 1 69 ? 1.566 -0.377 12.058 1.00 92.25 69 TYR A CA 1
ATOM 538 C C . TYR A 1 69 ? 0.059 -0.159 12.157 1.00 92.25 69 TYR A C 1
ATOM 540 O O . TYR A 1 69 ? -0.555 0.355 11.213 1.00 92.25 69 TYR A O 1
ATOM 548 N N . ILE A 1 70 ? -0.543 -0.566 13.271 1.00 92.31 70 ILE A N 1
ATOM 549 C CA . ILE A 1 70 ? -1.972 -0.382 13.532 1.00 92.31 70 ILE A CA 1
ATOM 550 C C . ILE A 1 70 ? -2.127 0.434 14.807 1.00 92.31 70 ILE A C 1
ATOM 552 O O . ILE A 1 70 ? -1.678 0.007 15.863 1.00 92.31 70 ILE A O 1
ATOM 556 N N . TYR A 1 71 ? -2.796 1.577 14.713 1.00 90.94 71 TYR A N 1
ATOM 557 C CA . TYR A 1 71 ? -3.044 2.477 15.837 1.00 90.94 71 TYR A CA 1
ATOM 558 C C . TYR A 1 71 ? -4.537 2.549 16.138 1.00 90.94 71 TYR A C 1
ATOM 560 O O . TYR A 1 71 ? -5.356 2.599 15.217 1.00 90.94 71 TYR A O 1
ATOM 568 N N . ASP A 1 72 ? -4.885 2.561 17.420 1.00 90.12 72 ASP A N 1
ATOM 569 C CA . ASP A 1 72 ? -6.254 2.726 17.898 1.00 90.12 72 ASP A CA 1
ATOM 570 C C . ASP A 1 72 ? -6.479 4.164 18.381 1.00 90.12 72 ASP A C 1
ATOM 572 O O . ASP A 1 72 ? -5.871 4.583 19.367 1.00 90.12 72 ASP A O 1
ATOM 576 N N . ARG A 1 73 ? -7.358 4.908 17.697 1.00 81.81 73 ARG A N 1
ATOM 577 C CA . ARG A 1 73 ? -7.704 6.298 18.045 1.00 81.81 73 ARG A CA 1
ATOM 578 C C . ARG A 1 73 ? -8.628 6.437 19.250 1.00 81.81 73 ARG A C 1
ATOM 580 O O . ARG A 1 73 ? -8.684 7.507 19.841 1.00 81.81 73 ARG A O 1
ATOM 587 N N . GLU A 1 74 ? -9.382 5.396 19.597 1.00 77.62 74 GLU A N 1
ATOM 588 C CA . GLU A 1 74 ? -10.316 5.459 20.732 1.00 77.62 74 GLU A CA 1
ATOM 589 C C . GLU A 1 74 ? -9.616 5.209 22.071 1.00 77.62 74 GLU A C 1
ATOM 591 O O . GLU A 1 74 ? -10.110 5.609 23.122 1.00 77.62 74 GLU A O 1
ATOM 596 N N . SER A 1 75 ? -8.455 4.556 22.045 1.00 69.19 75 SER A N 1
ATOM 597 C CA . SER A 1 75 ? -7.661 4.312 23.243 1.00 69.19 75 SER A CA 1
ATOM 598 C C . SER A 1 75 ? -6.979 5.607 23.693 1.00 69.19 75 SER A C 1
ATOM 600 O O . SER A 1 75 ? -6.241 6.210 22.914 1.00 69.19 75 SER A O 1
ATOM 602 N N . GLU A 1 76 ? -7.172 6.012 24.955 1.00 57.53 76 GLU A N 1
ATOM 603 C CA . GLU A 1 76 ? -6.514 7.181 25.557 1.00 57.53 76 GLU A CA 1
ATOM 604 C C . GLU A 1 76 ? -5.000 7.175 25.257 1.00 57.53 76 GLU A C 1
ATOM 606 O O . GLU A 1 76 ? -4.232 6.356 25.781 1.00 57.53 76 GLU A O 1
ATOM 611 N N . GLY A 1 77 ? -4.579 8.072 24.358 1.00 61.00 77 GLY A N 1
ATOM 612 C CA . GLY A 1 77 ? -3.190 8.217 23.919 1.00 61.00 77 GLY A CA 1
ATOM 613 C C . GLY A 1 77 ? -2.821 7.599 22.565 1.00 61.00 77 GLY A C 1
ATOM 614 O O . GLY A 1 77 ? -1.625 7.430 22.332 1.00 61.00 77 GLY A O 1
ATOM 615 N N . ASN A 1 78 ? -3.782 7.280 21.684 1.00 66.19 78 ASN A N 1
ATOM 616 C CA . ASN A 1 78 ? -3.526 6.805 20.311 1.00 66.19 78 ASN A CA 1
ATOM 617 C C . ASN A 1 78 ? -2.545 5.619 20.279 1.00 66.19 78 ASN A C 1
ATOM 619 O O . ASN A 1 78 ? -1.516 5.638 19.596 1.00 66.19 78 ASN A O 1
ATOM 623 N N . LYS A 1 79 ? -2.821 4.607 21.108 1.00 81.88 79 LYS A N 1
ATOM 624 C CA . LYS A 1 79 ? -1.886 3.504 21.336 1.00 81.88 79 LYS A CA 1
ATOM 625 C C . LYS A 1 79 ? -1.813 2.585 20.124 1.00 81.88 79 LYS A C 1
ATOM 627 O O . LYS A 1 79 ? -2.813 2.263 19.483 1.00 81.88 79 LYS A O 1
ATOM 632 N N . GLU A 1 80 ? -0.596 2.148 19.839 1.00 88.25 80 GLU A N 1
ATOM 633 C CA . GLU A 1 80 ? -0.351 1.091 18.874 1.00 88.25 80 GLU A CA 1
ATOM 634 C C . GLU A 1 80 ? -0.976 -0.223 19.377 1.00 88.25 80 GLU A C 1
ATOM 636 O O . GLU A 1 80 ? -0.911 -0.543 20.567 1.00 88.25 80 GLU A O 1
ATOM 641 N N . LEU A 1 81 ? -1.632 -0.959 18.481 1.00 89.94 81 LEU A N 1
ATOM 642 C CA . LEU A 1 81 ? -2.314 -2.211 18.789 1.00 89.94 81 LEU A CA 1
ATOM 643 C C . LEU A 1 81 ? -1.300 -3.263 19.259 1.00 89.94 81 LEU A C 1
ATOM 645 O O . LEU A 1 81 ? -0.217 -3.394 18.691 1.00 89.94 81 LEU A O 1
ATOM 649 N N . ASN A 1 82 ? -1.665 -4.072 20.253 1.00 86.81 82 ASN A N 1
ATOM 650 C CA . ASN A 1 82 ? -0.792 -5.141 20.737 1.00 86.81 82 ASN A CA 1
ATOM 651 C C . ASN A 1 82 ? -0.370 -6.089 19.600 1.00 86.81 82 ASN A C 1
ATOM 653 O O . ASN A 1 82 ? -1.207 -6.604 18.859 1.00 86.81 82 ASN A O 1
ATOM 657 N N . GLY A 1 83 ? 0.938 -6.335 19.489 1.00 85.88 83 GLY A N 1
ATOM 658 C CA . GLY A 1 83 ? 1.528 -7.177 18.441 1.00 85.88 83 GLY A CA 1
ATOM 659 C C . GLY A 1 83 ? 1.890 -6.437 17.150 1.00 85.88 83 GLY A C 1
ATOM 660 O O . GLY A 1 83 ? 2.548 -7.018 16.291 1.00 85.88 83 GLY A O 1
ATOM 661 N N . SER A 1 84 ? 1.512 -5.166 17.025 1.00 87.69 84 SER A N 1
ATOM 662 C CA . SER A 1 84 ? 2.052 -4.270 16.006 1.00 87.69 84 SER A CA 1
ATOM 663 C C . SER A 1 84 ? 3.483 -3.834 16.396 1.00 87.69 84 SER A C 1
ATOM 665 O O . SER A 1 84 ? 3.768 -3.701 17.590 1.00 87.69 84 SER A O 1
ATOM 667 N N . PRO A 1 85 ? 4.404 -3.654 15.428 1.00 91.81 85 PRO A N 1
ATOM 668 C CA . PRO A 1 85 ? 4.192 -3.795 13.989 1.00 91.81 85 PRO A CA 1
ATOM 669 C C . PRO A 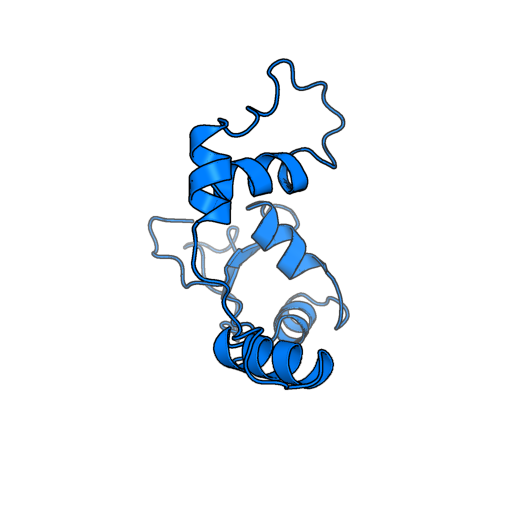1 85 ? 4.087 -5.249 13.520 1.00 91.81 85 PRO A C 1
ATOM 671 O O . PRO A 1 85 ? 4.858 -6.121 13.921 1.00 91.81 85 PRO A O 1
ATOM 674 N N . PHE A 1 86 ? 3.175 -5.496 12.580 1.00 91.25 86 PHE A N 1
ATOM 675 C CA . PHE A 1 86 ? 3.008 -6.806 11.955 1.00 91.25 86 PHE A CA 1
ATOM 676 C C . PHE A 1 86 ? 3.861 -6.922 10.691 1.00 91.25 86 PHE A C 1
ATOM 678 O O . PHE A 1 86 ? 3.901 -6.010 9.869 1.00 91.25 86 PHE A O 1
ATOM 685 N N . SER A 1 87 ? 4.487 -8.08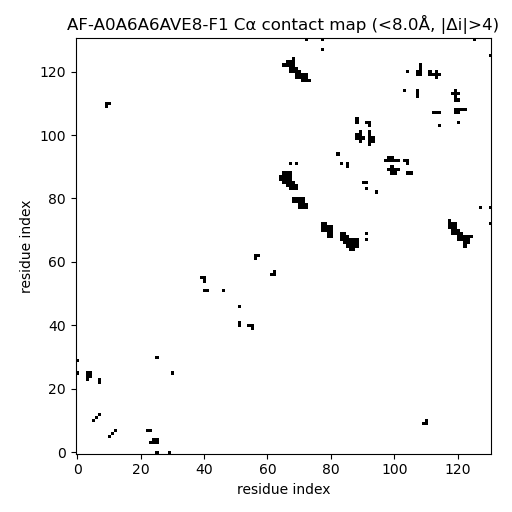2 10.487 1.00 87.75 87 SER A N 1
ATOM 686 C CA . SER A 1 87 ? 5.346 -8.369 9.323 1.00 87.75 87 SER A CA 1
ATOM 687 C C . SER A 1 87 ? 4.582 -8.661 8.024 1.00 87.75 87 SER A C 1
ATOM 689 O O . SER A 1 87 ? 5.180 -8.751 6.948 1.00 87.75 87 SER A O 1
ATOM 691 N N . THR A 1 88 ? 3.260 -8.847 8.112 1.00 87.62 88 THR A N 1
ATOM 692 C CA . THR A 1 88 ? 2.372 -9.051 6.964 1.00 87.62 88 THR A CA 1
ATOM 693 C C . THR A 1 88 ? 1.003 -8.429 7.220 1.00 87.62 88 THR A C 1
ATOM 695 O O . THR A 1 88 ? 0.521 -8.403 8.353 1.00 87.62 88 THR A O 1
ATOM 698 N N . TYR A 1 89 ? 0.310 -8.023 6.151 1.00 89.25 89 TYR A N 1
ATOM 699 C CA . TYR A 1 89 ? -1.082 -7.570 6.260 1.00 89.25 89 TYR A CA 1
ATOM 700 C C . TYR A 1 89 ? -2.003 -8.654 6.822 1.00 89.25 89 TYR A C 1
ATOM 702 O O . TYR A 1 89 ? -2.884 -8.337 7.606 1.00 89.25 89 TYR A O 1
ATOM 710 N N . GLY A 1 90 ? -1.769 -9.927 6.485 1.00 89.06 90 GLY A N 1
ATOM 711 C CA . GLY A 1 90 ? -2.577 -11.036 6.996 1.00 89.06 90 GLY A CA 1
ATOM 712 C C . GLY A 1 90 ? -2.550 -11.147 8.522 1.00 89.06 90 GLY A C 1
ATOM 713 O O . GLY A 1 90 ? -3.601 -11.341 9.121 1.00 89.06 90 GLY A O 1
ATOM 714 N N . ALA A 1 91 ? -1.381 -10.963 9.145 1.00 90.44 91 ALA A N 1
ATOM 715 C CA . ALA A 1 91 ? -1.265 -10.950 10.604 1.00 90.44 91 ALA A CA 1
ATOM 716 C C . ALA A 1 91 ? -2.003 -9.750 11.225 1.00 90.44 91 ALA A C 1
ATOM 718 O O . ALA A 1 91 ? -2.725 -9.911 12.205 1.00 90.44 91 ALA A O 1
ATOM 719 N N . GLY A 1 92 ? -1.907 -8.572 10.600 1.00 91.88 92 GLY A N 1
ATOM 720 C CA . GLY A 1 92 ? -2.682 -7.402 11.023 1.00 91.88 92 GLY A CA 1
ATOM 721 C C . GLY A 1 92 ? -4.198 -7.589 10.867 1.00 91.88 92 GLY A C 1
ATOM 722 O O . GLY A 1 92 ? -4.967 -7.108 11.693 1.00 91.88 92 GLY A O 1
ATOM 723 N N . HIS A 1 93 ? -4.653 -8.305 9.831 1.00 93.38 93 HIS A N 1
ATOM 724 C CA . HIS A 1 93 ? -6.071 -8.641 9.664 1.00 93.38 93 HIS A CA 1
ATOM 725 C C . HIS A 1 93 ? -6.559 -9.538 10.793 1.00 93.38 93 HIS A C 1
ATOM 727 O O . HIS A 1 93 ? -7.589 -9.236 11.386 1.00 93.38 93 HIS A O 1
ATOM 733 N N . GLU A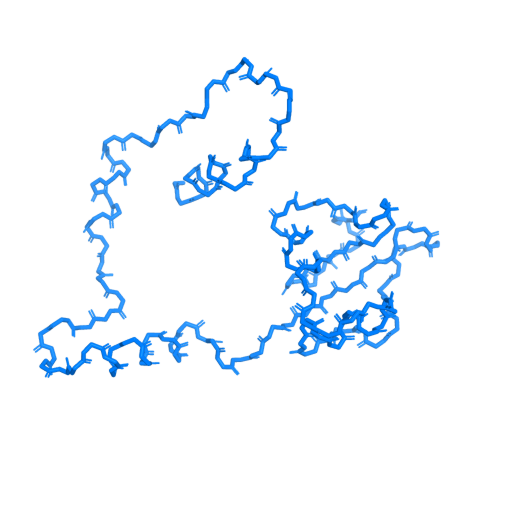 1 94 ? -5.817 -10.594 11.120 1.00 93.19 94 GLU A N 1
ATOM 734 C CA . GLU A 1 94 ? -6.182 -11.501 12.213 1.00 93.19 94 GLU A CA 1
ATOM 735 C C . GLU A 1 94 ? -6.249 -10.789 13.563 1.00 93.19 94 GLU A C 1
ATOM 737 O O . GLU A 1 94 ? -7.189 -11.026 14.318 1.00 93.19 94 GLU A O 1
ATOM 742 N N . ALA A 1 95 ? -5.324 -9.864 13.833 1.00 92.00 95 ALA A N 1
ATOM 743 C CA . ALA A 1 95 ? -5.340 -9.054 15.052 1.00 92.00 95 ALA A CA 1
ATOM 744 C C . ALA A 1 95 ? -6.607 -8.186 15.194 1.00 92.00 95 ALA A C 1
ATOM 746 O O . ALA A 1 95 ? -6.990 -7.828 16.304 1.00 92.00 95 ALA A O 1
ATOM 747 N N . LEU A 1 96 ? -7.281 -7.882 14.080 1.00 90.56 96 LEU A N 1
ATOM 748 C CA . LEU A 1 96 ? -8.553 -7.153 14.029 1.00 90.56 96 LEU A CA 1
ATOM 749 C C . LEU A 1 96 ? -9.772 -8.077 13.849 1.00 90.56 96 LEU A C 1
ATOM 751 O O . LEU A 1 96 ? -10.868 -7.596 13.561 1.00 90.56 96 LEU A O 1
ATOM 755 N N . GLY A 1 97 ? -9.595 -9.399 13.945 1.00 91.44 97 GLY A N 1
ATOM 756 C CA . GLY A 1 97 ? -10.661 -10.380 13.715 1.00 91.44 97 GLY A CA 1
ATOM 757 C C . GLY A 1 97 ? -11.102 -10.503 12.250 1.00 91.44 97 GLY A C 1
ATOM 758 O O . GLY A 1 97 ? -12.192 -10.995 11.962 1.00 91.44 97 GLY A O 1
ATOM 759 N N . LEU A 1 98 ? -10.281 -10.046 11.302 1.00 91.56 98 LEU A N 1
ATOM 760 C CA . LEU A 1 98 ? -10.543 -10.124 9.867 1.00 91.56 98 LEU A CA 1
ATOM 761 C C . LEU A 1 98 ? -9.887 -11.364 9.245 1.00 91.56 98 LEU A C 1
ATOM 763 O O . LEU A 1 98 ? -8.837 -11.839 9.671 1.00 91.56 98 LEU A O 1
ATOM 767 N N . ARG A 1 99 ? -10.475 -11.857 8.151 1.00 92.06 99 ARG A N 1
ATOM 768 C CA . ARG A 1 99 ? -9.926 -12.982 7.382 1.00 92.06 99 ARG A CA 1
ATOM 769 C C . ARG A 1 99 ? -8.582 -12.618 6.729 1.00 92.06 99 ARG A C 1
ATOM 771 O O . ARG A 1 99 ? -8.480 -11.584 6.060 1.00 92.06 99 ARG A O 1
ATOM 778 N N . ARG A 1 100 ? -7.589 -13.520 6.808 1.00 87.38 100 ARG A N 1
ATOM 779 C CA . ARG A 1 100 ? -6.344 -13.425 6.018 1.00 87.38 100 ARG A CA 1
ATOM 780 C C . ARG A 1 100 ? -6.643 -13.276 4.523 1.00 87.38 100 ARG A C 1
ATOM 782 O O . ARG A 1 100 ? -7.493 -13.973 3.973 1.00 87.38 100 ARG A O 1
ATOM 789 N N . GLY A 1 101 ? -5.915 -12.378 3.862 1.00 82.31 101 GLY A N 1
ATOM 790 C CA . GLY A 1 101 ? -6.111 -12.056 2.442 1.00 82.31 101 GLY A CA 1
ATOM 791 C C . GLY A 1 101 ? -7.138 -10.948 2.188 1.00 82.31 101 GLY A C 1
ATOM 792 O O . GLY A 1 101 ? -7.361 -10.572 1.038 1.00 82.31 101 GLY A O 1
ATOM 793 N N . SER A 1 102 ? -7.736 -10.386 3.244 1.00 87.69 102 SER A N 1
ATOM 794 C CA . SER A 1 102 ? -8.544 -9.174 3.140 1.00 87.69 102 SER A CA 1
ATOM 795 C C . SER A 1 102 ? -7.750 -8.016 2.518 1.00 87.69 102 SER A C 1
ATOM 797 O O . SER A 1 102 ? -6.534 -7.896 2.657 1.00 87.69 102 SER A O 1
ATOM 799 N N . ARG A 1 103 ? -8.448 -7.111 1.829 1.00 87.94 103 ARG A N 1
ATOM 800 C CA . ARG A 1 103 ? -7.863 -5.882 1.264 1.00 87.94 103 ARG A CA 1
ATOM 801 C C . ARG A 1 103 ? -8.022 -4.669 2.185 1.00 87.94 103 ARG A C 1
ATOM 803 O O . ARG A 1 103 ? -7.623 -3.582 1.783 1.00 87.94 103 ARG A O 1
ATOM 810 N N . VAL A 1 104 ? -8.592 -4.840 3.387 1.00 90.62 104 VAL A N 1
ATOM 811 C CA . VAL A 1 104 ? -8.935 -3.739 4.311 1.00 90.62 104 VAL A CA 1
ATOM 812 C C . VAL A 1 104 ? -7.709 -2.887 4.634 1.00 90.62 104 VAL A C 1
ATOM 814 O O . VAL A 1 104 ? -7.654 -1.754 4.178 1.00 90.62 104 VAL A O 1
ATOM 817 N N . ILE A 1 105 ? -6.699 -3.439 5.312 1.00 90.75 105 ILE A N 1
ATOM 818 C CA . ILE A 1 105 ? -5.464 -2.712 5.658 1.00 90.75 105 ILE A CA 1
ATOM 819 C C . ILE A 1 105 ? -4.905 -1.904 4.477 1.00 90.75 105 ILE A C 1
ATOM 821 O O . ILE A 1 105 ? -4.833 -0.685 4.566 1.00 90.75 105 ILE A O 1
ATOM 825 N N . GLY A 1 106 ? -4.617 -2.547 3.339 1.00 87.19 106 GLY A N 1
ATOM 826 C CA . GLY A 1 106 ? -4.080 -1.848 2.164 1.00 87.19 106 GLY A CA 1
ATOM 827 C C . GLY A 1 106 ? -4.990 -0.725 1.646 1.00 87.19 106 GLY A C 1
ATOM 828 O O . GLY A 1 106 ? -4.519 0.375 1.396 1.00 87.19 106 GLY A O 1
ATOM 829 N N . ARG A 1 107 ? -6.308 -0.956 1.556 1.00 88.31 107 ARG A N 1
ATOM 830 C CA . ARG A 1 107 ? -7.277 0.065 1.113 1.00 88.31 107 ARG A CA 1
ATOM 831 C C . ARG A 1 107 ? -7.300 1.282 2.042 1.00 88.31 107 ARG A C 1
ATOM 833 O O . ARG A 1 107 ? -7.448 2.411 1.580 1.00 88.31 107 ARG A O 1
ATOM 840 N N . TYR A 1 108 ? -7.224 1.057 3.348 1.00 89.88 108 TYR A N 1
ATOM 841 C CA . TYR A 1 108 ? -7.299 2.133 4.333 1.00 89.88 108 TYR A CA 1
ATOM 842 C C . TYR A 1 108 ? -5.956 2.872 4.483 1.00 89.88 108 TYR A C 1
ATOM 844 O O . TYR A 1 108 ? -5.981 4.083 4.677 1.00 89.88 108 TYR A O 1
ATOM 852 N N . ILE A 1 109 ? -4.817 2.209 4.224 1.00 87.75 109 ILE A N 1
ATOM 853 C CA . ILE A 1 109 ? -3.521 2.877 3.982 1.00 87.75 109 ILE A CA 1
ATOM 854 C C . ILE A 1 109 ? -3.618 3.790 2.748 1.00 87.75 109 ILE A C 1
ATOM 856 O O . ILE A 1 109 ? -3.326 4.978 2.844 1.00 87.75 109 ILE A O 1
ATOM 860 N N . ASP A 1 110 ? -4.092 3.270 1.607 1.00 80.50 110 ASP A N 1
ATOM 861 C CA . ASP A 1 110 ? -4.170 4.022 0.342 1.00 80.50 110 ASP A CA 1
ATOM 862 C C . ASP A 1 110 ? -5.087 5.257 0.436 1.00 80.50 110 ASP A C 1
ATOM 864 O O . ASP A 1 110 ? -4.853 6.277 -0.214 1.00 80.50 110 ASP A O 1
ATOM 868 N N . THR A 1 111 ? -6.164 5.163 1.223 1.00 81.12 111 THR A N 1
ATOM 869 C CA . THR A 1 111 ? -7.155 6.244 1.369 1.00 81.12 111 THR A CA 1
ATOM 870 C C . THR A 1 111 ? -6.853 7.211 2.511 1.00 81.12 111 THR A C 1
ATOM 872 O O . THR A 1 111 ? -7.483 8.268 2.567 1.00 81.12 111 THR A O 1
ATOM 875 N N . GLY A 1 112 ? -5.939 6.862 3.422 1.00 81.38 112 GLY A N 1
ATOM 876 C CA . GLY A 1 112 ? -5.656 7.637 4.635 1.00 81.38 112 GLY A CA 1
ATOM 877 C C . GLY A 1 112 ? -6.853 7.765 5.586 1.00 81.38 112 GLY A C 1
ATOM 878 O O . GLY A 1 112 ? -6.888 8.669 6.417 1.00 81.38 112 GLY A O 1
ATOM 879 N N . LYS A 1 113 ? -7.873 6.910 5.441 1.00 85.38 113 LYS A N 1
ATOM 880 C CA . LYS A 1 113 ? -9.070 6.914 6.294 1.00 85.38 113 LYS A CA 1
ATOM 881 C C . LYS A 1 113 ? -8.895 5.944 7.459 1.00 85.38 113 LYS A C 1
ATOM 883 O O . LYS A 1 113 ? -8.195 4.944 7.338 1.00 85.38 113 LYS A O 1
ATOM 888 N N . ALA A 1 114 ? -9.609 6.194 8.554 1.00 88.25 114 ALA A N 1
ATOM 889 C CA . ALA A 1 114 ? -9.698 5.245 9.656 1.00 88.25 114 ALA A CA 1
ATOM 890 C C . ALA A 1 114 ? -10.695 4.119 9.330 1.00 88.25 114 ALA A C 1
ATOM 892 O O . ALA A 1 114 ? -11.816 4.368 8.872 1.00 88.25 114 ALA A O 1
ATOM 893 N N . TYR A 1 115 ? -10.300 2.874 9.577 1.00 90.50 115 TYR A N 1
ATOM 894 C CA . TYR A 1 115 ? -11.194 1.725 9.510 1.00 90.50 115 TYR A CA 1
ATOM 895 C C . TYR A 1 115 ? -12.157 1.752 10.695 1.00 90.50 115 TYR A C 1
ATOM 897 O O . TYR A 1 115 ? -11.736 1.898 11.841 1.00 90.50 115 TYR A O 1
ATOM 905 N N . GLN A 1 116 ? -13.459 1.666 10.398 1.00 88.56 116 GLN A N 1
ATOM 906 C CA . GLN A 1 116 ? -14.548 1.816 11.375 1.00 88.56 116 GLN A CA 1
ATOM 907 C C . GLN A 1 116 ? -14.481 3.123 12.190 1.00 88.56 116 GLN A C 1
ATOM 909 O O . GLN A 1 116 ? -15.019 3.191 13.284 1.00 88.56 116 GLN A O 1
ATOM 914 N N . GLY A 1 117 ? -13.804 4.161 11.681 1.00 85.25 117 GLY A N 1
ATOM 915 C CA . GLY A 1 117 ? -13.582 5.409 12.425 1.00 85.25 117 GLY A CA 1
ATOM 916 C C . GLY A 1 117 ? -12.552 5.310 13.558 1.00 85.25 117 GLY A C 1
ATOM 917 O O . GLY A 1 117 ? -12.210 6.334 14.136 1.00 85.25 117 GLY A O 1
ATOM 918 N N . ARG A 1 118 ? -12.007 4.116 13.819 1.00 89.81 118 ARG A N 1
ATOM 919 C CA . ARG A 1 118 ? -11.193 3.809 14.998 1.00 89.81 118 ARG A CA 1
ATOM 920 C C . ARG A 1 118 ? -9.738 3.495 14.668 1.00 89.81 118 ARG A C 1
ATOM 922 O O . ARG A 1 118 ? -8.828 4.090 15.238 1.00 89.81 118 ARG A O 1
ATOM 929 N N . TYR A 1 119 ? -9.509 2.569 13.740 1.00 90.81 119 TYR A N 1
ATOM 930 C CA . TYR A 1 119 ? -8.166 2.054 13.477 1.00 90.81 119 TYR A CA 1
ATOM 931 C C . TYR A 1 119 ? -7.491 2.789 12.328 1.00 90.81 119 TYR A C 1
ATOM 933 O O . TYR A 1 119 ? -8.062 2.912 11.242 1.00 90.81 119 TYR A O 1
ATOM 941 N N . VAL A 1 120 ? -6.254 3.226 12.542 1.00 91.00 120 VAL A N 1
ATOM 942 C CA . VAL A 1 120 ? -5.411 3.825 11.503 1.00 91.00 120 VAL A CA 1
ATOM 943 C C . VAL A 1 120 ? -4.286 2.863 11.160 1.00 91.00 120 VAL A C 1
ATOM 945 O O . VAL A 1 120 ? -3.638 2.306 12.044 1.00 91.00 120 VAL A O 1
ATOM 948 N N . PHE A 1 121 ? -4.054 2.669 9.866 1.00 91.31 121 PHE A N 1
ATOM 949 C CA . PHE A 1 121 ? -3.000 1.798 9.363 1.00 91.31 121 PHE A CA 1
ATOM 950 C C . PHE A 1 121 ? -1.905 2.624 8.707 1.00 91.31 121 PHE A C 1
ATOM 952 O O . PHE A 1 121 ? -2.202 3.557 7.961 1.00 91.31 121 PHE A O 1
ATOM 959 N N . SER A 1 122 ? -0.653 2.239 8.926 1.00 87.94 122 SER A N 1
ATOM 960 C CA . SER A 1 122 ? 0.489 2.868 8.271 1.00 87.94 122 SER A CA 1
ATOM 961 C C . SER A 1 122 ? 1.557 1.848 7.897 1.00 87.94 122 SER A C 1
ATOM 963 O O . SER A 1 122 ? 1.745 0.842 8.577 1.00 87.94 122 SER A O 1
ATOM 965 N N . SER A 1 123 ? 2.276 2.122 6.811 1.00 85.81 123 SER A N 1
ATOM 966 C CA . SER A 1 123 ? 3.472 1.365 6.410 1.00 85.81 123 SER A CA 1
ATOM 967 C C . SER A 1 123 ? 4.754 1.903 7.066 1.00 85.81 123 SER A C 1
ATOM 969 O O . SER A 1 123 ? 5.828 1.338 6.881 1.00 85.81 123 SER A O 1
ATOM 971 N N . ILE A 1 124 ? 4.651 3.025 7.785 1.00 85.81 124 ILE A N 1
ATOM 972 C CA . ILE A 1 124 ? 5.744 3.754 8.440 1.00 85.81 124 ILE A CA 1
ATOM 973 C C . ILE A 1 124 ? 5.280 4.074 9.870 1.00 85.81 124 ILE A C 1
ATOM 975 O O . ILE A 1 124 ? 4.104 4.401 10.044 1.00 85.81 124 ILE A O 1
ATOM 979 N N . PRO A 1 125 ? 6.142 3.996 10.897 1.00 83.25 125 PRO A N 1
ATOM 980 C CA . PRO A 1 125 ? 5.739 4.376 12.246 1.00 83.25 125 PRO A CA 1
ATOM 981 C C . PRO A 1 125 ? 5.284 5.840 12.278 1.00 83.25 125 PRO A C 1
ATOM 983 O O . PRO A 1 125 ? 5.963 6.712 11.732 1.00 83.25 125 PRO A O 1
ATOM 986 N N . PHE A 1 126 ? 4.146 6.109 12.915 1.00 79.50 126 PHE A N 1
ATOM 987 C CA . PHE A 1 126 ? 3.707 7.478 13.172 1.00 79.50 126 PHE A CA 1
ATOM 988 C C . PHE A 1 126 ? 4.379 8.036 14.420 1.00 79.50 126 PHE A C 1
ATOM 990 O O . PHE A 1 126 ? 4.522 7.345 15.433 1.00 79.50 126 PHE A O 1
ATOM 997 N N . SER A 1 127 ? 4.759 9.311 14.357 1.00 65.81 127 SER A N 1
ATOM 998 C CA . SER A 1 127 ? 5.117 10.061 15.553 1.00 65.81 127 SER A CA 1
ATOM 999 C C . SER A 1 127 ? 3.842 10.473 16.289 1.00 65.81 127 SER A C 1
ATOM 1001 O O . SER A 1 127 ? 2.785 10.635 15.684 1.00 65.81 127 SER A O 1
ATOM 1003 N N . ARG A 1 128 ? 3.925 10.688 17.609 1.00 57.94 128 ARG A N 1
ATOM 1004 C CA . ARG A 1 128 ? 2.763 11.070 18.444 1.00 57.94 128 ARG A CA 1
ATOM 1005 C C . ARG A 1 128 ? 2.019 12.328 17.963 1.00 57.94 128 ARG A C 1
ATOM 1007 O O . ARG A 1 128 ? 0.879 12.520 18.361 1.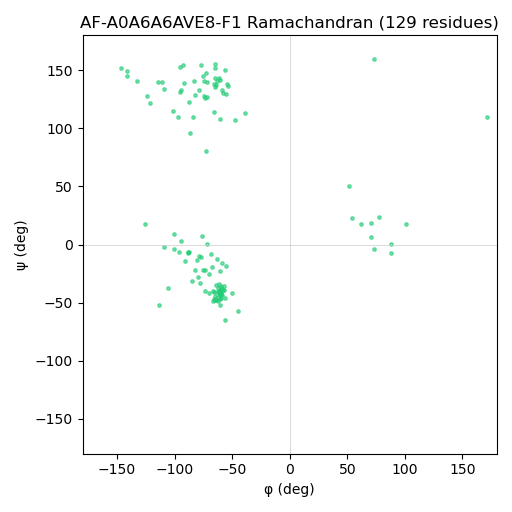00 57.94 128 ARG A O 1
ATOM 1014 N N . ASN A 1 129 ? 2.646 13.152 17.123 1.00 59.16 129 ASN A N 1
ATOM 1015 C CA . ASN A 1 129 ? 2.059 14.370 16.564 1.00 59.16 129 ASN A CA 1
ATOM 1016 C C . ASN A 1 129 ? 1.285 14.153 15.246 1.00 59.16 129 ASN A C 1
ATOM 1018 O O . ASN A 1 129 ? 0.663 15.098 14.772 1.00 59.16 129 ASN A O 1
ATOM 1022 N N . ASP A 1 130 ? 1.319 12.951 14.656 1.00 59.53 130 ASP A N 1
ATOM 1023 C CA . ASP A 1 130 ? 0.795 12.686 13.304 1.00 59.53 130 ASP A CA 1
ATOM 1024 C C . ASP A 1 130 ? -0.601 12.019 13.278 1.00 59.53 130 ASP A C 1
ATOM 1026 O O . ASP A 1 130 ? -1.138 11.790 12.191 1.00 59.53 130 ASP A O 1
ATOM 1030 N N . ILE A 1 131 ? -1.187 11.670 14.438 1.00 56.00 131 ILE A N 1
ATOM 1031 C CA . ILE A 1 131 ? -2.379 10.790 14.540 1.00 56.00 131 ILE A CA 1
ATOM 1032 C C . ILE A 1 131 ? -3.637 11.503 15.021 1.00 56.00 131 ILE A C 1
ATOM 1034 O O . ILE A 1 131 ? -3.591 12.098 16.120 1.00 56.00 131 ILE A O 1
#

Mean predicted aligned error: 12.06 Å

Sequence (131 aa):
MVLHISLGTNKYRYTSTKIENKIELPSEDSISKLLALAPPFDITSGLAHFDLVRQFTINKGGRKGFIVYIYDRESEGNKELNGSPFSTYGAGHEALGLRRGSRVIGRYIDTGKAYQGRYVFSSIPFSRNDI